Protein AF-A0A537C9N9-F1 (afdb_monomer_lite)

pLDDT: mean 72.32, std 12.89, range [46.56, 88.56]

Secondary structure (DSSP, 8-state):
----HHHHHHHHHHHHHHHHHHHHHHHSPP----PPPPEEEEES-S---PPTT-EEEEEEEEES-TT-----------TTT-EEEEEE--SSS--EEEEE-

Sequence (101 aa):
MHRTSRNSRVRASSILLLAAIIIALALTPPATRAAGTPTVFIAPATHVQPAVGVSFFMTVNVTGMPAFNGYNILVKVNTAAITITSISSEPDAWPALTVRV

Structure (mmCIF, N/CA/C/O backbone):
data_AF-A0A537C9N9-F1
#
_entry.id   AF-A0A537C9N9-F1
#
loop_
_atom_site.group_PDB
_atom_site.id
_atom_site.type_symbol
_atom_site.label_atom_id
_atom_site.label_alt_id
_atom_site.label_comp_id
_atom_site.label_asym_id
_atom_site.label_entity_id
_atom_site.label_seq_id
_atom_site.pdbx_PDB_ins_code
_atom_site.Cartn_x
_atom_site.Cartn_y
_atom_site.Cartn_z
_atom_site.occupancy
_atom_site.B_iso_or_equiv
_atom_site.auth_seq_id
_atom_site.auth_comp_id
_atom_site.auth_asym_id
_atom_site.auth_atom_id
_atom_site.pdbx_PDB_model_num
ATOM 1 N N . MET A 1 1 ? 42.057 10.324 -71.142 1.00 46.91 1 MET A N 1
ATOM 2 C CA . MET A 1 1 ? 40.750 9.878 -70.612 1.00 46.91 1 MET A CA 1
ATOM 3 C C . MET A 1 1 ? 40.961 9.284 -69.215 1.00 46.91 1 MET A C 1
ATOM 5 O O . MET A 1 1 ? 41.238 8.104 -69.123 1.00 46.91 1 MET A O 1
ATOM 9 N N . HIS A 1 2 ? 40.933 10.073 -68.128 1.00 52.97 2 HIS A N 1
ATOM 10 C CA . HIS A 1 2 ? 40.856 9.520 -66.759 1.00 52.97 2 HIS A CA 1
ATOM 11 C C . HIS A 1 2 ? 40.447 10.608 -65.746 1.00 52.97 2 HIS A C 1
ATOM 13 O O . HIS A 1 2 ? 41.278 11.315 -65.183 1.00 52.97 2 HIS A O 1
ATOM 19 N N . ARG A 1 3 ? 39.138 10.789 -65.535 1.00 52.50 3 ARG A N 1
ATOM 20 C CA . ARG A 1 3 ? 38.591 11.732 -64.540 1.00 52.50 3 ARG A CA 1
ATOM 21 C C . ARG A 1 3 ? 37.350 11.135 -63.867 1.00 52.50 3 ARG A C 1
ATOM 23 O O . ARG A 1 3 ? 36.298 11.748 -63.827 1.00 52.50 3 ARG A O 1
ATOM 30 N N . THR A 1 4 ? 37.471 9.908 -63.364 1.00 52.41 4 THR A N 1
ATOM 31 C CA . THR A 1 4 ? 36.334 9.163 -62.775 1.00 52.41 4 THR A CA 1
ATOM 32 C C . THR A 1 4 ? 36.614 8.641 -61.361 1.00 52.41 4 THR A C 1
ATOM 34 O O . THR A 1 4 ? 35.710 8.169 -60.683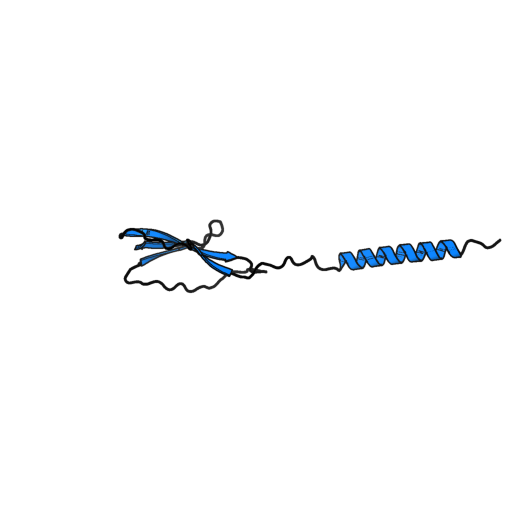 1.00 52.41 4 THR A O 1
ATOM 37 N N . SER A 1 5 ? 37.851 8.777 -60.868 1.00 52.62 5 SER A N 1
ATOM 38 C CA . SER A 1 5 ? 38.295 8.165 -59.604 1.00 52.62 5 SER A CA 1
ATOM 39 C C . SER A 1 5 ? 37.929 8.975 -58.344 1.00 52.62 5 SER A C 1
ATOM 41 O O . SER A 1 5 ? 37.630 8.395 -57.304 1.00 52.62 5 SER A O 1
ATOM 43 N N . ARG A 1 6 ? 37.867 10.317 -58.411 1.00 53.66 6 ARG A N 1
ATOM 44 C CA . ARG A 1 6 ? 37.551 11.148 -57.223 1.00 53.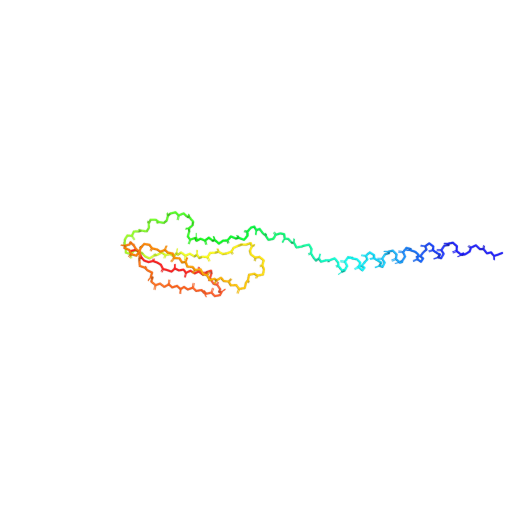66 6 ARG A CA 1
ATOM 45 C C . ARG A 1 6 ? 36.096 11.027 -56.767 1.00 53.66 6 ARG A C 1
ATOM 47 O O . ARG A 1 6 ? 35.850 10.916 -55.572 1.00 53.66 6 ARG A O 1
ATOM 54 N N . ASN A 1 7 ? 35.146 10.990 -57.698 1.00 53.50 7 ASN A N 1
ATOM 55 C CA . ASN A 1 7 ? 33.718 10.984 -57.358 1.00 53.50 7 ASN A CA 1
ATOM 56 C C . ASN A 1 7 ? 33.249 9.643 -56.770 1.00 53.50 7 ASN A C 1
ATOM 58 O O . ASN A 1 7 ? 32.295 9.619 -56.000 1.00 53.50 7 ASN A O 1
ATOM 62 N N . SER A 1 8 ? 33.927 8.538 -57.098 1.00 55.62 8 SER A N 1
ATOM 63 C CA . SER A 1 8 ? 33.631 7.210 -56.539 1.00 55.62 8 SER A CA 1
ATOM 64 C C . SER A 1 8 ? 34.091 7.100 -55.080 1.00 55.62 8 SER A C 1
ATOM 66 O O . SER A 1 8 ? 33.340 6.611 -54.239 1.00 55.62 8 SER A O 1
ATOM 68 N N . ARG A 1 9 ? 35.274 7.641 -54.754 1.00 56.69 9 ARG A N 1
ATOM 69 C CA . ARG A 1 9 ? 35.821 7.620 -53.388 1.00 56.69 9 ARG A CA 1
ATOM 70 C C . ARG A 1 9 ? 34.985 8.450 -52.418 1.00 56.69 9 ARG A C 1
ATOM 72 O O . ARG A 1 9 ? 34.663 7.970 -51.341 1.00 56.69 9 ARG A O 1
ATOM 79 N N . VAL A 1 10 ? 34.567 9.650 -52.829 1.00 59.53 10 VAL A N 1
ATOM 80 C CA . VAL A 1 10 ? 33.713 10.523 -52.003 1.00 59.53 10 VAL A CA 1
ATOM 81 C C . VAL A 1 10 ? 32.357 9.862 -51.727 1.00 59.53 10 VAL A C 1
ATOM 83 O O . VAL A 1 10 ? 31.900 9.858 -50.590 1.00 59.53 10 VAL A O 1
ATOM 86 N N . ARG A 1 11 ? 31.749 9.227 -52.739 1.00 60.00 11 ARG A N 1
ATOM 87 C CA . ARG A 1 11 ? 30.473 8.507 -52.588 1.00 60.00 11 ARG A CA 1
ATOM 88 C C . ARG A 1 11 ? 30.585 7.287 -51.675 1.00 60.00 11 ARG A C 1
ATOM 90 O O . ARG A 1 11 ? 29.714 7.087 -50.836 1.00 60.00 11 ARG A O 1
ATOM 97 N N . ALA A 1 12 ? 31.655 6.503 -51.807 1.00 62.28 12 ALA A N 1
ATOM 98 C CA . ALA A 1 12 ? 31.901 5.351 -50.943 1.00 62.28 12 ALA A CA 1
ATOM 99 C C . ALA A 1 12 ? 32.087 5.770 -49.473 1.00 62.28 12 ALA A C 1
ATOM 101 O O . ALA A 1 12 ? 31.513 5.148 -48.581 1.00 62.28 12 ALA A O 1
ATOM 102 N N . SER A 1 13 ? 32.812 6.865 -49.220 1.00 71.94 13 SER A N 1
ATOM 103 C CA . SER A 1 13 ? 32.996 7.409 -47.870 1.00 71.94 13 SER A CA 1
ATOM 104 C C . SER A 1 13 ? 31.693 7.911 -47.244 1.00 71.94 13 SER A C 1
ATOM 106 O O . SER A 1 13 ? 31.467 7.671 -46.062 1.00 71.94 13 SER A O 1
ATOM 108 N N . SER A 1 14 ? 30.806 8.553 -48.012 1.00 71.44 14 SER A N 1
ATOM 109 C CA . SER A 1 14 ? 29.501 9.004 -47.503 1.00 71.44 14 SER A CA 1
ATOM 110 C C . SER A 1 14 ? 28.578 7.843 -47.123 1.00 71.44 14 SER A C 1
ATOM 112 O O . SER A 1 14 ? 27.877 7.924 -46.119 1.00 71.44 14 SER A O 1
ATOM 114 N N . ILE A 1 15 ? 28.599 6.751 -47.895 1.00 76.81 15 ILE A N 1
ATOM 115 C CA . ILE A 1 15 ? 27.799 5.550 -47.611 1.00 76.81 15 ILE A CA 1
ATOM 116 C C . ILE A 1 15 ? 28.314 4.847 -46.349 1.00 76.81 15 ILE A C 1
ATOM 118 O O . ILE A 1 15 ? 27.519 4.468 -45.492 1.00 76.81 15 ILE A O 1
ATOM 122 N N . LEU A 1 16 ? 29.637 4.727 -46.203 1.00 76.38 16 LEU A N 1
ATOM 123 C CA . LEU A 1 16 ? 30.266 4.166 -45.003 1.00 76.38 16 LEU A CA 1
ATOM 124 C C . LEU A 1 16 ? 29.954 4.992 -43.750 1.00 76.38 16 LEU A C 1
ATOM 126 O O . LEU A 1 16 ? 29.639 4.422 -42.708 1.00 76.38 16 LEU A O 1
ATOM 130 N N . LEU A 1 17 ? 29.988 6.324 -43.855 1.00 82.69 17 LEU A N 1
ATOM 131 C CA . LEU A 1 17 ? 29.653 7.215 -42.745 1.00 82.69 17 LEU A CA 1
ATOM 132 C C . LEU A 1 17 ? 28.185 7.061 -42.323 1.00 82.69 17 LEU A C 1
ATOM 134 O O . LEU A 1 17 ? 27.891 6.963 -41.135 1.00 82.69 17 LEU A O 1
ATOM 138 N N . LEU A 1 18 ? 27.265 6.990 -43.288 1.00 79.25 18 LEU A N 1
ATOM 139 C CA . LEU A 1 18 ? 25.841 6.816 -43.007 1.00 79.25 18 LEU A CA 1
ATOM 140 C C . LEU A 1 18 ? 25.551 5.452 -42.365 1.00 79.25 18 LEU A C 1
ATOM 142 O O . LEU A 1 18 ? 24.811 5.382 -41.386 1.00 79.25 18 LEU A O 1
ATOM 146 N N . ALA A 1 19 ? 26.176 4.383 -42.865 1.00 80.19 19 ALA A N 1
ATOM 147 C CA . ALA A 1 19 ? 26.064 3.052 -42.276 1.00 80.19 19 ALA A CA 1
ATOM 148 C C . ALA A 1 19 ? 26.587 3.024 -40.830 1.00 80.19 19 ALA A C 1
ATOM 150 O O . ALA A 1 19 ? 25.929 2.470 -39.953 1.00 80.19 19 ALA A O 1
ATOM 151 N N . ALA A 1 20 ? 27.720 3.680 -40.557 1.00 79.44 20 ALA A N 1
ATOM 152 C CA . ALA A 1 20 ? 28.274 3.783 -39.209 1.00 79.44 20 ALA A CA 1
ATOM 153 C C . ALA A 1 20 ? 27.339 4.530 -38.242 1.00 79.44 20 ALA A C 1
ATOM 155 O O . ALA A 1 20 ? 27.176 4.099 -37.104 1.00 79.44 20 ALA A O 1
ATOM 156 N N . ILE A 1 21 ? 26.680 5.604 -38.693 1.00 81.75 21 ILE A N 1
ATOM 157 C CA . ILE A 1 21 ? 25.715 6.358 -37.875 1.00 81.75 21 ILE A CA 1
ATOM 158 C C . ILE A 1 21 ? 24.483 5.508 -37.557 1.00 81.75 21 ILE A C 1
ATOM 160 O O . ILE A 1 21 ? 24.041 5.488 -36.413 1.00 81.75 21 ILE A O 1
ATOM 164 N N . ILE A 1 22 ? 23.945 4.780 -38.539 1.00 81.38 22 ILE A N 1
ATOM 165 C CA . ILE A 1 22 ? 22.774 3.913 -38.334 1.00 81.38 22 ILE A CA 1
ATOM 166 C C . ILE A 1 22 ? 23.105 2.791 -37.345 1.00 81.38 22 ILE A C 1
ATOM 168 O O . ILE A 1 22 ? 22.316 2.521 -36.443 1.00 81.38 22 ILE A O 1
ATOM 172 N N . ILE A 1 23 ? 24.286 2.176 -37.473 1.00 78.00 23 ILE A N 1
ATOM 173 C CA . ILE A 1 23 ? 24.757 1.142 -36.543 1.00 78.00 23 ILE A CA 1
ATOM 174 C C . ILE A 1 23 ? 24.945 1.732 -35.141 1.00 78.00 23 ILE A C 1
ATOM 176 O O . ILE A 1 23 ? 24.478 1.144 -34.170 1.00 78.00 23 ILE A O 1
ATOM 180 N N . ALA A 1 24 ? 25.562 2.911 -35.025 1.00 72.38 24 ALA A N 1
ATOM 181 C CA . ALA A 1 24 ? 25.727 3.585 -33.741 1.00 72.38 24 ALA A CA 1
ATOM 182 C C . ALA A 1 24 ? 24.372 3.901 -33.090 1.00 72.38 24 ALA A C 1
ATOM 184 O O . ALA A 1 24 ? 24.203 3.660 -31.898 1.00 72.38 24 ALA A O 1
ATOM 185 N N . LEU A 1 25 ? 23.387 4.363 -33.866 1.00 72.00 25 LEU A N 1
ATOM 186 C CA . LEU A 1 25 ? 22.049 4.685 -33.369 1.00 72.00 25 LEU A CA 1
ATOM 187 C C . LEU A 1 25 ? 21.261 3.431 -32.959 1.00 72.00 25 LEU A C 1
ATOM 189 O O . LEU A 1 25 ? 20.579 3.451 -31.942 1.00 72.00 25 LEU A O 1
ATOM 193 N N . ALA A 1 26 ? 21.399 2.329 -33.702 1.00 71.62 26 ALA A N 1
ATOM 194 C CA . ALA A 1 26 ? 20.784 1.042 -33.371 1.00 71.62 26 ALA A CA 1
ATOM 195 C C . ALA A 1 26 ? 21.410 0.378 -32.132 1.00 71.62 26 ALA A C 1
ATOM 197 O O . ALA A 1 26 ? 20.740 -0.375 -31.429 1.00 71.62 26 ALA A O 1
ATOM 198 N N . LEU A 1 27 ? 22.686 0.663 -31.861 1.00 74.00 27 LEU A N 1
ATOM 199 C CA . LEU A 1 27 ? 23.410 0.197 -30.676 1.00 74.00 27 LEU A CA 1
ATOM 200 C C . LEU A 1 27 ? 23.307 1.165 -29.492 1.00 74.00 27 LEU A C 1
ATOM 202 O O . LEU A 1 27 ? 23.778 0.836 -28.404 1.00 74.00 27 LEU A O 1
ATOM 206 N N . THR A 1 28 ? 22.717 2.351 -29.678 1.00 63.84 28 THR A N 1
ATOM 207 C CA . THR A 1 28 ? 22.520 3.293 -28.577 1.00 63.84 28 THR A CA 1
ATOM 208 C C . THR A 1 28 ? 21.393 2.750 -27.697 1.00 63.84 28 THR A C 1
ATOM 210 O O . THR A 1 28 ? 20.274 2.584 -28.191 1.00 63.84 28 THR A O 1
ATOM 213 N N . PRO A 1 29 ? 21.642 2.460 -26.407 1.00 63.31 29 PRO A N 1
ATOM 214 C CA . PRO A 1 29 ? 20.580 2.052 -25.501 1.00 63.31 29 PRO A CA 1
ATOM 215 C C . PRO A 1 29 ? 19.473 3.113 -25.504 1.00 63.31 29 PRO A C 1
ATOM 217 O O . PRO A 1 29 ? 19.791 4.307 -25.570 1.00 63.31 29 PRO A O 1
ATOM 220 N N . PRO A 1 30 ? 18.186 2.728 -25.424 1.00 65.06 30 PRO A N 1
ATOM 221 C CA . PRO A 1 30 ? 17.121 3.706 -25.272 1.00 65.06 30 PRO A CA 1
ATOM 222 C C . PRO A 1 30 ? 17.460 4.604 -24.085 1.00 65.06 30 PRO A C 1
ATOM 224 O O . PRO A 1 30 ? 17.870 4.104 -23.035 1.00 65.06 30 PRO A O 1
ATOM 227 N N . ALA A 1 31 ? 17.319 5.921 -24.263 1.00 57.88 31 ALA A N 1
ATOM 228 C CA . ALA A 1 31 ? 17.530 6.880 -23.192 1.00 57.88 31 ALA A CA 1
ATOM 229 C C . ALA A 1 31 ? 16.671 6.451 -21.999 1.00 57.88 31 ALA A C 1
ATOM 231 O O . ALA A 1 31 ? 15.441 6.555 -22.029 1.00 57.88 31 ALA A O 1
ATOM 232 N N . THR A 1 32 ? 17.317 5.907 -20.971 1.00 56.66 32 THR A N 1
ATOM 233 C CA . THR A 1 32 ? 16.657 5.520 -19.735 1.00 56.66 32 THR A CA 1
ATOM 234 C C . THR A 1 32 ? 16.133 6.805 -19.130 1.00 56.66 32 THR A C 1
ATOM 236 O O . THR A 1 32 ? 16.903 7.602 -18.591 1.00 56.66 32 THR A O 1
ATOM 239 N N . ARG A 1 33 ? 14.825 7.052 -19.273 1.00 55.97 33 ARG A N 1
ATOM 240 C CA . ARG A 1 33 ? 14.145 8.088 -18.499 1.00 55.97 33 ARG A CA 1
ATOM 241 C C . ARG A 1 33 ? 14.524 7.828 -17.050 1.00 55.97 33 ARG A C 1
ATOM 243 O O . ARG A 1 33 ? 14.305 6.716 -16.573 1.00 55.97 33 ARG A O 1
ATOM 250 N N . ALA A 1 34 ? 15.144 8.808 -16.396 1.00 53.75 34 ALA A N 1
ATOM 251 C CA . ALA A 1 34 ? 15.416 8.721 -14.973 1.00 53.75 34 ALA A CA 1
ATOM 252 C C . ALA A 1 34 ? 14.082 8.398 -14.298 1.00 53.75 34 ALA A C 1
ATOM 254 O O . ALA A 1 34 ? 13.157 9.214 -14.326 1.00 53.75 34 ALA A O 1
ATOM 255 N N . ALA A 1 35 ? 13.942 7.175 -13.786 1.00 62.22 35 ALA A N 1
ATOM 256 C CA . ALA A 1 35 ? 12.845 6.883 -12.891 1.00 62.22 35 ALA A CA 1
ATOM 257 C C . ALA A 1 35 ? 13.003 7.885 -11.745 1.00 62.22 35 ALA A C 1
ATOM 259 O O . ALA A 1 35 ? 14.110 8.041 -11.222 1.00 62.22 35 ALA A O 1
ATOM 260 N N . GLY A 1 36 ? 11.949 8.650 -11.446 1.00 67.75 36 GLY A N 1
ATOM 261 C CA . GLY A 1 36 ? 11.983 9.581 -10.318 1.00 67.75 36 GLY A CA 1
ATOM 262 C C . GLY A 1 36 ? 12.424 8.857 -9.044 1.00 67.75 36 GLY A C 1
ATOM 263 O O . GLY A 1 36 ? 12.389 7.633 -8.996 1.00 67.75 36 GLY A O 1
ATOM 264 N N . THR A 1 37 ? 12.849 9.590 -8.015 1.00 80.38 37 THR A N 1
ATOM 265 C CA . THR A 1 37 ? 13.329 8.985 -6.763 1.00 80.38 37 THR A CA 1
ATOM 266 C C . THR A 1 37 ? 12.381 7.877 -6.281 1.00 80.38 37 THR A C 1
ATOM 268 O O . THR A 1 37 ? 11.201 8.165 -6.038 1.00 80.38 37 THR A O 1
ATOM 271 N N . PRO A 1 38 ? 12.861 6.625 -6.139 1.00 83.50 38 PRO A N 1
ATOM 272 C CA . PRO A 1 38 ? 12.040 5.531 -5.649 1.00 83.50 38 PRO A CA 1
ATOM 273 C C . PRO A 1 38 ? 11.448 5.898 -4.292 1.00 83.50 38 PRO A C 1
ATOM 275 O O . PRO A 1 38 ? 12.179 6.213 -3.354 1.00 83.50 38 PRO A O 1
ATOM 278 N N . THR A 1 39 ? 10.124 5.893 -4.197 1.00 85.31 39 THR A N 1
ATOM 279 C CA . THR A 1 39 ? 9.408 6.354 -3.006 1.00 85.31 39 THR A CA 1
ATOM 280 C C . THR A 1 39 ? 8.353 5.336 -2.618 1.00 85.31 39 THR A C 1
ATOM 282 O O . THR A 1 39 ? 7.584 4.882 -3.464 1.00 85.31 39 THR A O 1
ATOM 285 N N . VAL A 1 40 ? 8.306 5.011 -1.327 1.00 85.88 40 VAL A N 1
ATOM 286 C CA . VAL A 1 40 ? 7.236 4.232 -0.700 1.00 85.88 40 VAL A CA 1
ATOM 287 C C . VAL A 1 40 ? 6.465 5.168 0.219 1.00 85.88 40 VAL A C 1
ATOM 289 O O . VAL A 1 40 ? 7.073 5.863 1.031 1.00 85.88 40 VAL A O 1
ATOM 292 N N . PHE A 1 41 ? 5.142 5.205 0.100 1.00 86.44 41 PHE A N 1
ATOM 293 C CA .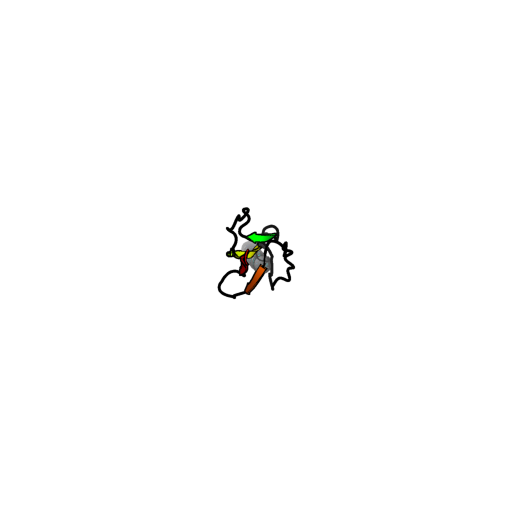 PHE A 1 41 ? 4.300 6.054 0.938 1.00 86.44 41 PHE A CA 1
ATOM 294 C C . PHE A 1 41 ? 2.979 5.374 1.286 1.00 86.44 41 PHE A C 1
ATOM 296 O O . PHE A 1 41 ? 2.473 4.539 0.539 1.00 86.44 41 PHE A O 1
ATOM 303 N N . ILE A 1 42 ? 2.414 5.750 2.431 1.00 84.81 42 ILE A N 1
ATOM 304 C CA . ILE A 1 42 ? 1.096 5.298 2.878 1.00 84.81 42 ILE A CA 1
ATOM 305 C C . ILE A 1 42 ? 0.091 6.390 2.519 1.00 84.81 42 ILE A C 1
ATOM 307 O O . ILE A 1 42 ? 0.330 7.566 2.794 1.00 84.81 42 ILE A O 1
ATOM 311 N N . ALA A 1 43 ? -1.014 6.008 1.888 1.00 84.06 43 ALA A N 1
ATOM 312 C CA . ALA A 1 43 ? -2.133 6.895 1.619 1.00 84.06 43 ALA A CA 1
ATOM 313 C C . ALA A 1 43 ? -3.376 6.468 2.423 1.00 84.06 43 ALA A C 1
ATOM 315 O O . ALA A 1 43 ? -3.549 5.275 2.663 1.00 84.06 43 ALA A O 1
ATOM 316 N N . PRO A 1 44 ? -4.242 7.411 2.824 1.00 77.44 44 PRO A N 1
ATOM 317 C CA . PRO A 1 44 ? -4.096 8.856 2.626 1.00 77.44 44 PRO A CA 1
ATOM 318 C C . PRO A 1 44 ? -2.909 9.434 3.417 1.00 77.44 44 PRO A C 1
ATOM 320 O O . PRO A 1 44 ? -2.640 9.036 4.545 1.00 77.44 44 PRO A O 1
ATOM 323 N N . ALA A 1 45 ? -2.172 10.353 2.785 1.00 66.38 45 ALA A N 1
ATOM 324 C CA . ALA A 1 45 ? -1.012 11.013 3.396 1.00 66.38 45 ALA A CA 1
ATOM 325 C C . ALA A 1 45 ? -1.428 12.100 4.406 1.00 66.38 45 ALA A C 1
ATOM 327 O O . ALA A 1 45 ? -0.608 12.606 5.170 1.00 66.38 45 ALA A O 1
ATOM 328 N N . THR A 1 46 ? -2.707 12.476 4.391 1.00 65.38 46 THR A N 1
ATOM 329 C CA . THR A 1 46 ? -3.323 13.387 5.348 1.00 65.38 46 THR A CA 1
ATOM 330 C C . THR A 1 46 ? -3.826 12.624 6.567 1.00 65.38 46 THR A C 1
ATOM 332 O O . THR A 1 46 ? -4.308 11.497 6.469 1.00 65.38 46 THR A O 1
ATOM 335 N N . HIS A 1 47 ? -3.716 13.259 7.733 1.00 66.31 47 HIS A N 1
ATOM 336 C CA . HIS A 1 47 ? -4.180 12.717 9.004 1.00 66.31 47 HIS A CA 1
ATOM 337 C C . HIS A 1 47 ? -5.673 12.357 8.925 1.00 66.31 47 HIS A C 1
ATOM 339 O O . HIS A 1 47 ? -6.526 13.238 8.817 1.00 66.31 47 HIS A O 1
ATOM 345 N N . VAL A 1 48 ? -5.983 11.060 8.968 1.00 66.44 48 VAL A N 1
ATOM 346 C CA . VAL A 1 48 ? -7.361 10.570 9.061 1.00 66.44 48 VAL A CA 1
ATOM 347 C C . VAL A 1 48 ? -7.753 10.592 10.531 1.00 66.44 48 VAL A C 1
ATOM 349 O O . VAL A 1 48 ? -7.108 9.941 11.349 1.00 66.44 48 VAL A O 1
ATOM 352 N N . GLN A 1 49 ? -8.816 11.319 10.869 1.00 75.19 49 GLN A N 1
ATOM 353 C CA . GLN A 1 49 ? -9.493 11.215 12.164 1.00 75.19 49 GLN A CA 1
ATOM 354 C C . GLN A 1 49 ? -10.815 10.472 11.959 1.00 75.19 49 GLN A C 1
ATOM 356 O O . GLN A 1 49 ? -11.867 11.105 11.857 1.00 75.19 49 GLN A O 1
ATOM 361 N N . PRO A 1 50 ? -10.782 9.137 11.811 1.00 74.81 50 PRO A N 1
ATOM 362 C CA . PRO A 1 50 ? -12.010 8.367 11.736 1.00 74.81 50 PRO A CA 1
ATOM 363 C C . PRO A 1 50 ? -12.716 8.419 13.097 1.00 74.81 50 PRO A C 1
ATOM 365 O O . PRO A 1 50 ? -12.076 8.444 14.151 1.00 74.81 50 PRO A O 1
ATOM 368 N N . ALA A 1 51 ? -14.047 8.437 13.080 1.00 81.44 51 ALA A N 1
ATOM 369 C CA . ALA A 1 51 ? -14.820 8.263 14.302 1.00 81.44 51 ALA A CA 1
ATOM 370 C C . ALA A 1 51 ? -14.597 6.852 14.880 1.00 81.44 51 ALA A C 1
ATOM 372 O O . ALA A 1 51 ? -14.321 5.902 14.144 1.00 81.44 51 ALA A O 1
ATOM 373 N N . VAL A 1 52 ? -14.746 6.710 16.198 1.00 83.69 52 VAL A N 1
ATOM 374 C CA . VAL A 1 52 ? -14.618 5.414 16.882 1.00 83.69 52 VAL A CA 1
ATOM 375 C C . VAL A 1 52 ? -15.633 4.416 16.315 1.00 83.69 52 VAL A C 1
ATOM 377 O O . VAL A 1 52 ? -16.803 4.748 16.123 1.00 83.69 52 VAL A O 1
ATOM 380 N N . GLY A 1 53 ? -15.192 3.189 16.047 1.00 83.88 53 GLY A N 1
ATOM 381 C CA . GLY A 1 53 ? -15.993 2.102 15.490 1.00 83.88 53 GLY A CA 1
ATOM 382 C C . GLY A 1 53 ? -16.015 2.047 13.960 1.00 83.88 53 GLY A C 1
ATOM 383 O O . GLY A 1 53 ? -16.484 1.040 13.409 1.00 83.88 53 GLY A O 1
ATOM 384 N N . VAL A 1 54 ? -15.514 3.083 13.275 1.00 82.56 54 VAL A N 1
ATOM 385 C CA . VAL A 1 54 ? -15.504 3.198 11.810 1.00 82.56 54 VAL A CA 1
ATOM 386 C C . VAL A 1 54 ? -14.291 2.485 11.213 1.00 82.56 54 VAL A C 1
ATOM 388 O O . VAL A 1 54 ? -13.191 2.497 11.765 1.00 82.56 54 VAL A O 1
ATOM 391 N N . SER A 1 55 ? -14.505 1.856 10.056 1.00 83.94 55 SER A N 1
ATOM 392 C CA . SER A 1 55 ? -13.425 1.291 9.244 1.00 83.94 55 SER A CA 1
ATOM 393 C C . SER A 1 55 ? -12.986 2.278 8.170 1.00 83.94 55 SER A C 1
ATOM 395 O O . SER A 1 55 ? -13.810 2.976 7.582 1.00 83.94 55 SER A O 1
ATOM 397 N N . PHE A 1 56 ? -11.692 2.315 7.894 1.00 80.38 56 PHE A N 1
ATOM 398 C CA . PHE A 1 56 ? -11.090 3.117 6.843 1.00 80.38 56 PHE A CA 1
ATOM 399 C C . PHE A 1 56 ? -9.968 2.326 6.163 1.00 80.38 56 PHE A C 1
ATOM 401 O O . PHE A 1 56 ? -9.492 1.312 6.676 1.00 80.38 56 PHE A O 1
ATOM 408 N N . PHE A 1 57 ? -9.560 2.787 4.985 1.00 82.69 57 PHE A N 1
ATOM 409 C CA . PHE A 1 57 ? -8.543 2.121 4.181 1.00 82.69 57 PHE A CA 1
ATOM 410 C C . PHE A 1 57 ? -7.235 2.905 4.219 1.00 82.69 57 PHE A C 1
ATOM 412 O O . PHE A 1 57 ? -7.227 4.132 4.107 1.00 82.69 57 PHE A O 1
ATOM 419 N N . MET A 1 58 ? -6.134 2.177 4.352 1.00 82.19 58 MET A N 1
ATOM 420 C CA . MET A 1 58 ? -4.782 2.668 4.140 1.00 82.19 58 MET A CA 1
ATOM 421 C C . MET A 1 58 ? -4.163 1.892 2.981 1.00 82.19 58 MET A C 1
ATOM 423 O O . MET A 1 58 ? -4.181 0.672 2.980 1.00 82.19 58 MET A O 1
ATOM 427 N N . THR A 1 59 ? -3.583 2.560 1.997 1.00 83.69 59 THR A N 1
ATOM 428 C CA . THR A 1 59 ? -2.915 1.905 0.860 1.00 83.69 59 THR A CA 1
ATOM 429 C C . THR A 1 59 ? -1.421 2.155 0.916 1.00 83.69 59 THR A C 1
ATOM 431 O O . THR A 1 59 ? -1.005 3.271 1.231 1.00 83.69 59 THR A O 1
ATOM 434 N N . VAL A 1 60 ? -0.613 1.157 0.566 1.00 84.50 60 VAL A N 1
ATOM 435 C CA . VAL A 1 60 ? 0.843 1.313 0.468 1.00 84.50 60 VAL A CA 1
ATOM 436 C C . VAL A 1 60 ? 1.229 1.443 -0.995 1.00 84.50 60 VAL A C 1
ATOM 438 O O . VAL A 1 60 ? 1.071 0.511 -1.772 1.00 84.50 60 VAL A O 1
ATOM 441 N N . ASN A 1 61 ? 1.749 2.603 -1.373 1.00 83.81 61 ASN A N 1
ATOM 442 C CA . ASN A 1 61 ? 2.060 2.929 -2.755 1.00 83.81 61 ASN A CA 1
ATOM 443 C C . ASN A 1 61 ? 3.570 2.999 -2.967 1.00 83.81 61 ASN A C 1
ATOM 445 O O . ASN A 1 61 ? 4.302 3.533 -2.131 1.00 83.81 61 ASN A O 1
ATOM 449 N N . VAL A 1 62 ? 4.021 2.495 -4.116 1.00 84.06 62 VAL A N 1
ATOM 450 C CA . VAL A 1 62 ? 5.414 2.569 -4.565 1.00 84.06 62 VAL A CA 1
ATOM 451 C C . VAL A 1 62 ? 5.456 3.307 -5.895 1.00 84.06 62 VAL A C 1
ATOM 453 O O . VAL A 1 62 ? 4.707 2.986 -6.813 1.00 84.06 62 VAL A O 1
ATOM 456 N N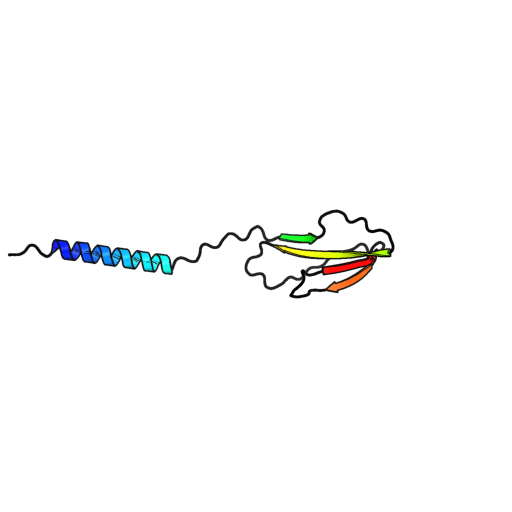 . THR A 1 63 ? 6.327 4.303 -6.012 1.00 85.19 63 THR A N 1
ATOM 457 C CA . THR A 1 63 ? 6.516 5.077 -7.244 1.00 85.19 63 THR A CA 1
ATOM 458 C C . THR A 1 63 ? 7.993 5.242 -7.563 1.00 85.19 63 THR A C 1
ATOM 460 O O . THR A 1 63 ? 8.844 5.143 -6.680 1.00 85.19 63 THR A O 1
ATOM 463 N N . GLY A 1 64 ? 8.302 5.470 -8.839 1.00 79.50 64 GLY A N 1
ATOM 464 C CA . GLY A 1 64 ? 9.660 5.765 -9.291 1.00 79.50 64 GLY A CA 1
ATOM 465 C C . GLY A 1 64 ? 10.654 4.610 -9.149 1.00 79.50 64 GLY A C 1
ATOM 466 O O . GLY A 1 64 ? 11.846 4.842 -9.265 1.00 79.50 64 GLY A O 1
ATOM 467 N N . MET A 1 65 ? 10.213 3.371 -8.903 1.00 84.31 65 MET A N 1
ATOM 468 C CA . MET A 1 65 ? 11.116 2.226 -8.756 1.00 84.31 65 MET A CA 1
ATOM 469 C C . MET A 1 65 ? 11.348 1.545 -10.121 1.00 84.31 65 MET A C 1
ATOM 471 O O . MET A 1 65 ? 10.425 0.913 -10.642 1.00 84.31 65 MET A O 1
ATOM 475 N N . PRO A 1 66 ? 12.546 1.666 -10.734 1.00 79.31 66 PRO A N 1
ATOM 476 C CA . PRO A 1 66 ? 12.860 0.921 -11.949 1.00 79.31 66 PRO A CA 1
ATOM 477 C C . PRO A 1 66 ? 12.843 -0.582 -11.667 1.00 79.31 66 PRO A C 1
ATOM 479 O O . PRO A 1 66 ? 13.339 -1.016 -10.630 1.00 79.31 66 PRO A O 1
ATOM 482 N N . ALA A 1 67 ? 12.313 -1.371 -12.606 1.00 79.94 67 ALA A N 1
ATOM 483 C CA . ALA A 1 67 ? 12.247 -2.833 -12.498 1.00 79.94 67 ALA A CA 1
ATOM 484 C C . ALA A 1 67 ? 11.589 -3.320 -11.186 1.00 79.94 67 ALA A C 1
ATOM 486 O O . ALA A 1 67 ? 12.098 -4.211 -10.503 1.00 79.94 67 ALA A O 1
ATOM 487 N N . PHE A 1 68 ? 10.455 -2.715 -10.821 1.00 79.44 68 PHE A N 1
ATOM 488 C CA . PHE A 1 68 ? 9.687 -3.105 -9.644 1.00 79.44 68 PHE A CA 1
ATOM 489 C C . PHE A 1 68 ? 9.120 -4.528 -9.794 1.00 79.44 68 PHE A C 1
ATOM 491 O O . PHE A 1 68 ? 8.280 -4.776 -10.654 1.00 79.44 68 PHE A O 1
ATOM 498 N N . ASN A 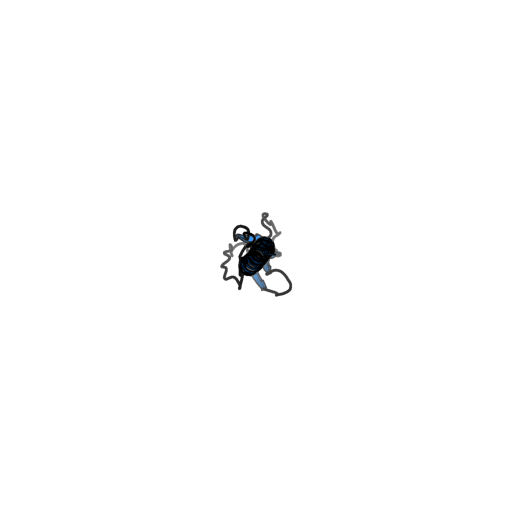1 69 ? 9.582 -5.454 -8.949 1.00 79.25 69 ASN A N 1
ATOM 499 C CA . ASN A 1 69 ? 9.171 -6.867 -8.952 1.00 79.25 69 ASN A CA 1
ATOM 500 C C . ASN A 1 69 ? 8.311 -7.247 -7.731 1.00 79.25 69 ASN A C 1
ATOM 502 O O . ASN A 1 69 ? 7.955 -8.410 -7.561 1.00 79.25 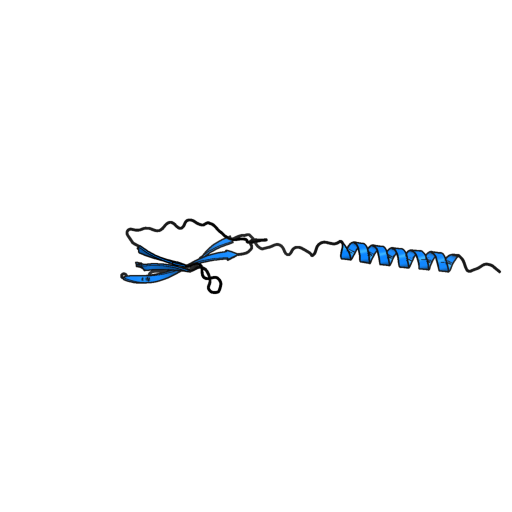69 ASN A O 1
ATOM 506 N N . GLY A 1 70 ? 7.998 -6.281 -6.864 1.00 79.06 70 GLY A N 1
ATOM 507 C CA . GLY A 1 70 ? 7.284 -6.500 -5.608 1.00 79.06 70 GLY A CA 1
ATOM 508 C C . GLY A 1 70 ? 7.920 -5.746 -4.440 1.00 79.06 70 GLY A C 1
ATOM 509 O O . GLY A 1 70 ? 9.013 -5.190 -4.554 1.00 79.06 70 GLY A O 1
ATOM 510 N N . TYR A 1 71 ? 7.224 -5.718 -3.306 1.00 79.19 71 TYR A N 1
ATOM 511 C CA . TYR A 1 71 ? 7.710 -5.123 -2.061 1.00 79.19 71 TYR A CA 1
ATOM 512 C C . TYR A 1 71 ? 7.452 -6.064 -0.878 1.00 79.19 71 TYR A C 1
ATOM 514 O O . TYR A 1 71 ? 6.523 -6.869 -0.894 1.00 79.19 71 TYR A O 1
ATOM 522 N N . ASN A 1 72 ? 8.259 -5.924 0.173 1.00 83.31 72 ASN A N 1
ATOM 523 C CA . ASN A 1 72 ? 8.021 -6.516 1.487 1.00 83.31 72 ASN A CA 1
ATOM 524 C C . ASN A 1 72 ? 8.118 -5.390 2.523 1.00 83.31 72 ASN A C 1
ATOM 526 O O . ASN A 1 72 ? 9.174 -4.772 2.658 1.00 83.31 72 ASN A O 1
ATOM 530 N N . ILE A 1 73 ? 7.004 -5.059 3.177 1.00 81.88 73 ILE A N 1
ATOM 531 C CA . ILE A 1 73 ? 6.871 -3.849 3.996 1.00 81.88 73 ILE A CA 1
ATOM 532 C C . ILE A 1 73 ? 6.260 -4.224 5.343 1.00 81.88 73 ILE A C 1
ATOM 534 O O . ILE A 1 73 ? 5.267 -4.947 5.400 1.00 81.88 73 ILE A O 1
ATOM 538 N N . LEU A 1 74 ? 6.824 -3.684 6.426 1.00 85.88 74 LEU A N 1
ATOM 539 C CA . LEU A 1 74 ? 6.218 -3.721 7.755 1.00 85.88 74 LEU A CA 1
ATOM 540 C C . LEU A 1 74 ? 5.556 -2.379 8.072 1.00 85.88 74 LEU A C 1
ATOM 542 O O . LEU A 1 74 ? 6.204 -1.334 8.028 1.00 85.88 74 LEU A O 1
ATOM 546 N N . VAL A 1 75 ? 4.279 -2.423 8.455 1.00 84.06 75 VAL A N 1
ATOM 547 C CA . VAL A 1 75 ? 3.523 -1.259 8.934 1.00 84.06 75 VAL A CA 1
ATOM 548 C C . VAL A 1 75 ? 3.280 -1.415 10.431 1.00 84.06 75 VAL A C 1
ATOM 550 O O . VAL A 1 75 ? 2.706 -2.406 10.876 1.00 84.06 75 VAL A O 1
ATOM 553 N N . LYS A 1 76 ? 3.716 -0.430 11.221 1.00 86.19 76 LYS A N 1
ATOM 554 C CA . LYS A 1 76 ? 3.488 -0.396 12.669 1.00 86.19 76 LYS A CA 1
ATOM 555 C C . LYS A 1 76 ? 2.284 0.489 12.980 1.00 86.19 76 LYS A C 1
ATOM 557 O O . LYS A 1 76 ? 2.262 1.651 12.588 1.00 86.19 76 LYS A O 1
ATOM 562 N N . VAL A 1 77 ? 1.325 -0.048 13.729 1.00 84.75 77 VAL A N 1
ATOM 563 C CA . VAL A 1 77 ? 0.133 0.676 14.199 1.00 84.75 77 VAL A CA 1
ATOM 564 C C . VAL A 1 77 ? 0.077 0.689 15.725 1.00 84.75 77 VAL A C 1
ATOM 566 O O . VAL A 1 77 ? 0.640 -0.190 16.381 1.00 84.75 77 VAL A O 1
ATOM 569 N N . ASN A 1 78 ? -0.601 1.683 16.302 1.00 88.56 78 ASN A N 1
ATOM 570 C CA . ASN A 1 78 ? -0.935 1.673 17.725 1.00 88.56 78 ASN A CA 1
ATOM 571 C C . ASN A 1 78 ? -2.172 0.795 17.949 1.00 88.56 78 ASN A C 1
ATOM 573 O O . ASN A 1 78 ? -3.296 1.233 17.716 1.00 88.56 78 ASN A O 1
ATOM 577 N N . THR A 1 79 ? -1.964 -0.425 18.434 1.00 85.75 79 THR A N 1
ATOM 578 C CA . THR A 1 79 ? -3.032 -1.419 18.610 1.00 85.75 79 THR A CA 1
ATOM 579 C C . THR A 1 79 ? -4.015 -1.094 19.733 1.00 85.75 79 THR A C 1
ATOM 581 O O . THR A 1 79 ? -5.087 -1.684 19.782 1.00 85.75 79 THR A O 1
ATOM 584 N N . ALA A 1 80 ? -3.697 -0.138 20.614 1.00 88.00 80 ALA A N 1
ATOM 585 C CA . ALA A 1 80 ? -4.641 0.352 21.619 1.00 88.00 80 ALA A CA 1
ATOM 586 C C . ALA A 1 80 ? -5.714 1.280 21.023 1.00 88.00 80 ALA A C 1
ATOM 588 O O . ALA A 1 80 ? -6.746 1.502 21.646 1.00 88.00 80 ALA A O 1
ATOM 589 N N . ALA A 1 81 ? -5.456 1.838 19.838 1.00 84.38 81 ALA A N 1
ATOM 590 C CA . ALA A 1 81 ? -6.356 2.758 19.148 1.00 84.38 81 ALA A CA 1
ATOM 591 C C . ALA A 1 81 ? -6.876 2.199 17.819 1.00 84.38 81 ALA A C 1
ATOM 593 O O . ALA A 1 81 ? -7.785 2.769 17.235 1.00 84.38 81 ALA A O 1
ATOM 594 N N . ILE A 1 82 ? -6.250 1.146 17.292 1.00 85.62 82 ILE A N 1
ATOM 595 C CA . ILE A 1 82 ? -6.474 0.672 15.933 1.00 85.62 82 ILE A CA 1
ATOM 596 C C . ILE A 1 82 ? -6.442 -0.858 15.900 1.00 85.62 82 ILE A C 1
ATOM 598 O O . ILE A 1 82 ? -5.460 -1.480 16.297 1.00 85.62 82 ILE A O 1
ATOM 602 N N . THR A 1 83 ? -7.476 -1.461 15.324 1.00 88.38 83 THR A N 1
ATOM 603 C CA . THR A 1 83 ? -7.564 -2.886 15.000 1.00 88.38 83 THR A CA 1
ATOM 604 C C . THR A 1 83 ? -7.419 -3.094 13.493 1.00 88.38 83 THR A C 1
ATOM 606 O O . THR A 1 83 ? -8.187 -2.553 12.699 1.00 88.38 83 THR A O 1
ATOM 609 N N . ILE A 1 84 ? -6.457 -3.911 13.068 1.00 87.00 84 ILE A N 1
ATOM 610 C CA . ILE A 1 84 ? -6.331 -4.300 11.655 1.00 87.00 84 ILE A CA 1
ATOM 611 C C . ILE A 1 84 ? -7.374 -5.382 11.367 1.00 87.00 84 ILE A C 1
ATOM 613 O O . ILE A 1 84 ? -7.387 -6.409 12.042 1.00 87.00 84 ILE A O 1
ATOM 617 N N . THR A 1 85 ? -8.244 -5.157 10.382 1.00 86.44 85 THR A N 1
ATOM 618 C CA . THR A 1 85 ? -9.327 -6.096 10.045 1.00 86.44 85 THR A CA 1
ATOM 619 C C . THR A 1 85 ? -9.024 -6.928 8.807 1.00 86.44 85 THR A C 1
ATOM 621 O O . THR A 1 85 ? -9.424 -8.089 8.755 1.00 86.44 85 THR A O 1
ATOM 624 N N . SER A 1 86 ? -8.305 -6.381 7.823 1.00 83.88 86 SER A N 1
ATOM 625 C CA . SER A 1 86 ? -7.851 -7.142 6.656 1.00 83.88 86 SER A CA 1
ATOM 626 C C . SER A 1 86 ? -6.658 -6.489 5.957 1.00 83.88 86 SER A C 1
ATOM 628 O O . SER A 1 86 ? -6.427 -5.283 6.060 1.00 83.88 86 SER A O 1
ATOM 630 N N . ILE A 1 87 ? -5.900 -7.301 5.220 1.00 84.25 87 ILE A N 1
ATOM 631 C CA . ILE A 1 87 ? -4.826 -6.856 4.328 1.00 84.25 87 ILE A CA 1
ATOM 632 C C . ILE A 1 87 ? -5.109 -7.468 2.956 1.00 84.25 87 ILE A C 1
ATOM 634 O O . ILE A 1 87 ? -5.250 -8.686 2.865 1.00 84.25 87 ILE A O 1
ATOM 638 N N . SER A 1 88 ? -5.209 -6.637 1.915 1.00 78.00 88 SER A N 1
ATOM 639 C CA . SER A 1 88 ? -5.426 -7.080 0.535 1.00 78.00 88 SER A CA 1
ATOM 640 C C . SER A 1 88 ? -4.361 -6.515 -0.407 1.00 78.00 88 SER A C 1
ATOM 642 O O . SER A 1 88 ? -3.907 -5.377 -0.270 1.00 78.00 88 SER A O 1
ATOM 644 N N . SER A 1 89 ? -3.968 -7.330 -1.381 1.00 70.00 89 SER A N 1
ATOM 645 C CA . SER A 1 89 ? -3.066 -6.980 -2.478 1.00 70.00 89 SER A CA 1
ATOM 646 C C . SER A 1 89 ? -3.709 -7.458 -3.775 1.00 70.00 89 SER A C 1
ATOM 648 O O . SER A 1 89 ? -3.347 -8.508 -4.309 1.00 70.00 89 SER A O 1
ATOM 650 N N . GLU A 1 90 ? -4.747 -6.763 -4.220 1.00 57.47 90 GLU A N 1
ATOM 651 C CA . GLU A 1 90 ? -5.461 -7.166 -5.426 1.00 57.47 90 GLU A CA 1
ATOM 652 C C . GLU A 1 90 ? -4.677 -6.703 -6.670 1.00 57.47 90 GLU A C 1
ATOM 654 O O . GLU A 1 90 ? -4.167 -5.584 -6.685 1.00 57.47 90 GLU A O 1
ATOM 659 N N . PRO A 1 91 ? -4.522 -7.533 -7.717 1.00 50.88 91 PRO A N 1
ATOM 660 C CA . PRO A 1 91 ? -3.737 -7.155 -8.897 1.00 50.88 91 PRO A CA 1
ATOM 661 C C . PRO A 1 91 ? -4.339 -5.982 -9.688 1.00 50.88 91 PRO A C 1
ATOM 663 O O . PRO A 1 91 ? -3.598 -5.229 -10.316 1.00 50.88 91 PRO A O 1
ATOM 666 N N . ASP A 1 92 ? -5.665 -5.812 -9.613 1.00 49.03 92 ASP A N 1
ATOM 667 C CA . ASP A 1 92 ? -6.430 -4.810 -10.373 1.00 49.03 92 ASP A CA 1
ATOM 668 C C . ASP A 1 92 ? -6.905 -3.617 -9.520 1.00 49.03 92 ASP A C 1
ATOM 670 O O . ASP A 1 92 ? -7.474 -2.655 -10.039 1.00 49.03 92 ASP A O 1
ATOM 674 N N . ALA A 1 93 ? -6.647 -3.643 -8.210 1.00 46.56 93 ALA A N 1
ATOM 675 C CA . ALA A 1 93 ? -6.948 -2.554 -7.291 1.00 46.56 93 ALA A CA 1
ATOM 676 C C . ALA A 1 93 ? -5.752 -2.353 -6.363 1.00 46.56 93 ALA A C 1
ATOM 678 O O . ALA A 1 93 ? -5.341 -3.279 -5.673 1.00 46.56 93 ALA A O 1
ATOM 679 N N . TRP A 1 94 ? -5.195 -1.141 -6.361 1.00 50.31 94 TRP A N 1
ATOM 680 C CA . TRP A 1 94 ? -4.088 -0.714 -5.501 1.00 50.31 94 TRP A CA 1
ATOM 681 C C . TRP A 1 94 ? -4.090 -1.421 -4.134 1.00 50.31 94 TRP A C 1
ATOM 683 O O . TRP A 1 94 ? -5.138 -1.460 -3.485 1.00 50.31 94 TRP A O 1
ATOM 693 N N . PRO A 1 95 ? -2.948 -1.954 -3.667 1.00 54.91 95 PRO A N 1
ATOM 694 C CA . PRO A 1 95 ? -2.884 -2.709 -2.419 1.00 54.91 95 PRO A CA 1
ATOM 695 C C . PRO A 1 95 ? -3.451 -1.887 -1.256 1.00 54.91 95 PRO A C 1
ATOM 697 O O . PRO A 1 95 ? -2.923 -0.826 -0.906 1.00 54.91 95 PRO A O 1
ATOM 700 N N . ALA A 1 96 ? -4.538 -2.387 -0.668 1.00 56.06 96 ALA A N 1
ATOM 701 C CA . ALA A 1 96 ? -5.313 -1.719 0.366 1.00 56.06 96 ALA A CA 1
ATOM 702 C C . ALA A 1 96 ? -5.340 -2.556 1.652 1.00 56.06 96 ALA A C 1
ATOM 704 O O . ALA A 1 96 ? -5.703 -3.732 1.675 1.00 56.06 96 ALA A O 1
ATOM 705 N N . LEU A 1 97 ? -4.958 -1.918 2.749 1.00 54.81 97 LEU A N 1
ATOM 706 C CA . LEU A 1 97 ? -5.034 -2.402 4.117 1.00 54.81 97 LEU A CA 1
ATOM 707 C C . LEU A 1 97 ? -6.286 -1.792 4.764 1.00 54.81 97 LEU A C 1
ATOM 709 O O . LEU A 1 97 ? -6.442 -0.572 4.802 1.00 54.81 97 LEU A O 1
ATOM 713 N N . THR A 1 98 ? -7.195 -2.634 5.253 1.00 54.41 98 THR A N 1
ATOM 714 C CA . THR A 1 98 ? -8.417 -2.181 5.930 1.00 54.41 98 THR A CA 1
ATOM 715 C C . THR A 1 98 ? -8.187 -2.154 7.431 1.00 54.41 98 THR A C 1
ATOM 717 O O . THR A 1 98 ? -7.703 -3.116 8.036 1.00 54.41 98 THR A O 1
ATOM 720 N N . VAL A 1 99 ? -8.547 -1.031 8.038 1.00 55.09 99 VAL A N 1
ATOM 721 C CA . VAL A 1 99 ? -8.254 -0.713 9.427 1.00 55.09 99 VAL A CA 1
ATOM 722 C C . VAL A 1 99 ? -9.523 -0.235 10.107 1.00 55.09 99 VAL A C 1
ATOM 724 O O . VAL A 1 99 ? -10.243 0.593 9.560 1.00 55.09 99 VAL A O 1
ATOM 727 N N . ARG A 1 100 ? -9.799 -0.726 11.312 1.00 48.66 100 ARG A N 1
ATOM 728 C CA . ARG A 1 100 ? -10.921 -0.282 12.139 1.00 48.66 100 ARG A CA 1
ATOM 729 C C . ARG A 1 100 ? -10.402 0.379 13.407 1.00 48.66 100 ARG A C 1
ATOM 731 O O . ARG A 1 100 ? -9.508 -0.163 14.046 1.00 48.66 100 ARG A O 1
ATOM 738 N N . VAL A 1 101 ? -10.953 1.537 13.752 1.00 51.50 101 VAL A N 1
ATOM 739 C CA . VAL A 1 101 ? -10.692 2.227 15.030 1.00 51.50 101 VAL A CA 1
ATOM 740 C C . VAL A 1 101 ? -11.699 1.775 16.066 1.00 51.50 101 VAL A C 1
ATOM 742 O O . VAL A 1 101 ? -12.901 1.735 15.719 1.00 51.50 101 VAL A O 1
#

Foldseek 3Di:
DDDDPPVVVVVVVVVVVVVVVVVVVVPDPPPPDQQPDWDKDKPPPDDDPDDAFDKDKIFIDIGSDPPDPDDDDDDDDDPVRKDFDDWDDDPVDGTITMIHD

Radius of gyration: 29.76 Å; chains: 1; bounding box: 57×21×92 Å